Protein AF-A0A540R8M1-F1 (afdb_monomer_lite)

pLDDT: mean 82.24, std 16.45, range [36.88, 97.88]

Foldseek 3Di:
DDPVVVVVVVVVPDLQPVDPPVVSVVLSVVLVVVVVVLVVVCVVVVVPDDPVVSCVVNVVVNCVVSVVNSPD

Secondary structure (DSSP, 8-state):
--HHHHHHHHTT--TTTTS-HHHHHHHHHHHHHHHHHHHHHHHHTTT-S-HHHHHHHHHHHHHHHHHHHH--

Radius of gyration: 13.63 Å; chains: 1; bounding box: 34×23×33 Å

Organism: NCBI:txid1686286

Structure (mmCIF, N/CA/C/O backbone):
data_AF-A0A540R8M1-F1
#
_entry.id   AF-A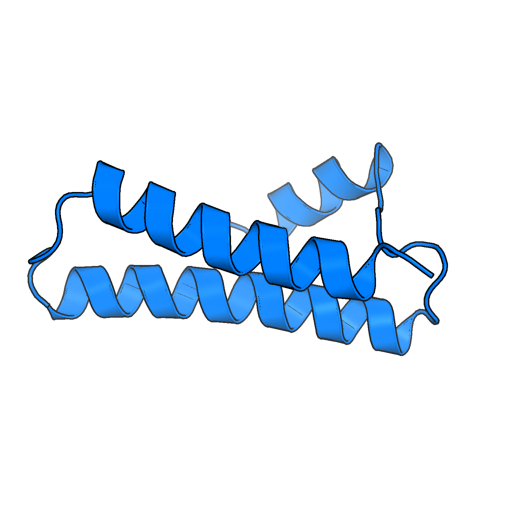0A540R8M1-F1
#
loop_
_atom_site.group_PDB
_atom_site.id
_atom_site.type_symbol
_atom_site.label_atom_id
_atom_site.label_alt_id
_atom_site.label_comp_id
_atom_site.label_asym_id
_atom_site.label_entity_id
_atom_site.label_seq_id
_atom_site.pdbx_PDB_ins_code
_atom_site.Cartn_x
_atom_site.Cartn_y
_atom_site.Cartn_z
_atom_site.occupancy
_atom_site.B_iso_or_equiv
_atom_site.auth_seq_id
_atom_site.auth_comp_id
_atom_site.auth_asym_id
_atom_site.auth_atom_id
_atom_site.pdbx_PDB_model_num
ATOM 1 N N . MET A 1 1 ? -4.804 8.067 0.623 1.00 48.16 1 MET A N 1
ATOM 2 C CA . MET A 1 1 ? -3.430 8.375 0.151 1.00 48.16 1 MET A CA 1
ATOM 3 C C . MET A 1 1 ? -3.476 8.652 -1.347 1.00 48.16 1 MET A C 1
ATOM 5 O O . MET A 1 1 ? -3.955 7.800 -2.080 1.00 48.16 1 MET A O 1
ATOM 9 N N . ASN A 1 2 ? -3.054 9.839 -1.796 1.00 36.88 2 ASN A N 1
ATOM 10 C CA . ASN A 1 2 ? -3.068 10.213 -3.218 1.00 36.88 2 ASN A CA 1
ATOM 11 C C . ASN A 1 2 ? -1.923 9.533 -3.984 1.00 36.88 2 ASN A C 1
ATOM 13 O O . ASN A 1 2 ? -0.788 9.520 -3.507 1.00 36.88 2 ASN A O 1
ATOM 17 N N . ALA A 1 3 ? -2.202 9.037 -5.193 1.00 50.53 3 ALA A N 1
ATOM 18 C CA . ALA A 1 3 ? -1.228 8.396 -6.087 1.00 50.53 3 ALA A CA 1
ATOM 19 C C . ALA A 1 3 ? 0.022 9.262 -6.370 1.00 50.53 3 ALA A C 1
ATOM 21 O O . ALA A 1 3 ? 1.103 8.733 -6.620 1.00 50.53 3 ALA A O 1
ATOM 22 N N . ALA A 1 4 ? -0.102 10.590 -6.262 1.00 43.72 4 ALA A N 1
ATOM 23 C CA . ALA A 1 4 ? 0.999 11.542 -6.405 1.00 43.72 4 ALA A CA 1
ATOM 24 C C . ALA A 1 4 ? 2.092 11.386 -5.326 1.00 43.72 4 ALA A C 1
ATOM 26 O O . ALA A 1 4 ? 3.277 11.445 -5.651 1.00 43.72 4 ALA A O 1
ATOM 27 N N . ASN A 1 5 ? 1.721 11.102 -4.071 1.00 46.06 5 ASN A N 1
ATOM 28 C CA . ASN A 1 5 ? 2.689 10.967 -2.971 1.00 46.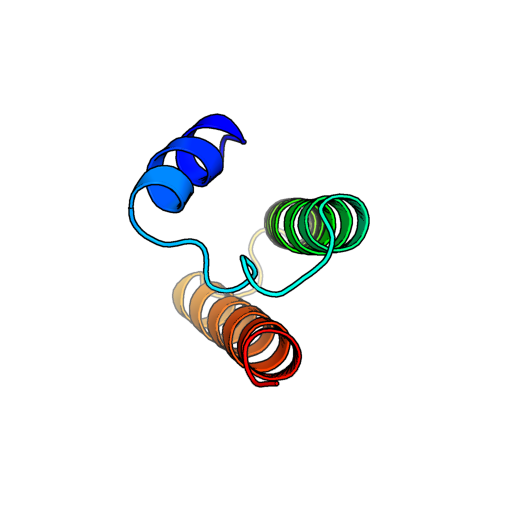06 5 ASN A CA 1
ATOM 29 C C . ASN A 1 5 ? 3.537 9.697 -3.110 1.00 46.06 5 ASN A C 1
ATOM 31 O O . ASN A 1 5 ? 4.711 9.683 -2.756 1.00 46.06 5 ASN A O 1
ATOM 35 N N . LEU A 1 6 ? 2.962 8.635 -3.681 1.00 53.56 6 LEU A N 1
ATOM 36 C CA . LEU A 1 6 ? 3.706 7.415 -3.989 1.00 53.56 6 LEU A CA 1
ATOM 37 C C . LEU A 1 6 ? 4.682 7.626 -5.151 1.00 53.56 6 LEU A C 1
ATOM 39 O O . LEU A 1 6 ? 5.742 7.011 -5.167 1.00 53.56 6 LEU A O 1
ATOM 43 N N . ARG A 1 7 ? 4.356 8.503 -6.109 1.00 51.44 7 ARG A N 1
ATOM 44 C CA . ARG A 1 7 ? 5.218 8.786 -7.264 1.00 51.44 7 ARG A CA 1
ATOM 45 C C . ARG A 1 7 ? 6.463 9.587 -6.875 1.00 51.44 7 ARG A C 1
ATOM 47 O O . ARG A 1 7 ? 7.548 9.229 -7.308 1.00 51.44 7 ARG A O 1
ATOM 54 N N . HIS A 1 8 ? 6.314 10.596 -6.016 1.00 41.22 8 HIS A N 1
ATOM 55 C CA . HIS A 1 8 ? 7.437 11.407 -5.531 1.00 41.22 8 HIS A CA 1
ATOM 56 C C . HIS A 1 8 ? 8.405 10.601 -4.643 1.00 41.22 8 HIS A C 1
ATOM 58 O O . HIS A 1 8 ? 9.615 10.677 -4.824 1.00 41.22 8 HIS A O 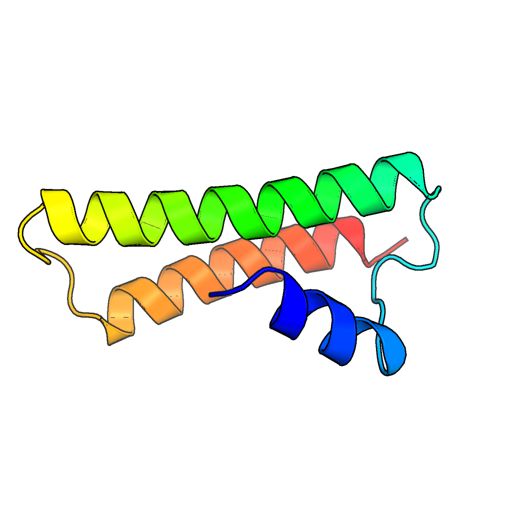1
ATOM 64 N N . ASN A 1 9 ? 7.896 9.719 -3.771 1.00 48.50 9 ASN A N 1
ATOM 65 C CA . ASN A 1 9 ? 8.754 8.841 -2.959 1.00 48.50 9 ASN A CA 1
ATOM 66 C C . ASN A 1 9 ? 9.549 7.816 -3.800 1.00 48.50 9 ASN A C 1
ATOM 68 O O . ASN A 1 9 ? 10.630 7.393 -3.394 1.00 48.50 9 ASN A O 1
ATOM 72 N N . ARG A 1 10 ? 9.048 7.432 -4.984 1.00 54.34 10 ARG A N 1
ATOM 73 C CA . ARG A 1 10 ? 9.734 6.502 -5.904 1.00 54.34 10 ARG A CA 1
ATOM 74 C C . ARG A 1 10 ? 10.927 7.111 -6.633 1.00 54.34 10 ARG A C 1
ATOM 76 O O . ARG A 1 10 ? 11.776 6.345 -7.075 1.00 54.34 10 ARG A O 1
ATOM 83 N N . GLU A 1 11 ? 10.991 8.436 -6.779 1.00 54.91 11 GLU A N 1
ATOM 84 C CA . GLU A 1 11 ? 12.122 9.106 -7.443 1.00 54.91 11 GLU A CA 1
ATOM 85 C C . GLU A 1 11 ? 13.416 8.994 -6.627 1.00 54.91 11 GLU A C 1
ATOM 87 O O . GLU A 1 11 ? 14.500 9.046 -7.197 1.00 54.91 11 GLU A O 1
ATOM 92 N N . HIS A 1 12 ? 13.314 8.786 -5.309 1.00 58.34 12 HIS A N 1
ATOM 93 C CA . HIS A 1 12 ? 14.468 8.583 -4.429 1.00 58.34 12 HIS A CA 1
ATOM 94 C C . HIS A 1 12 ? 14.744 7.112 -4.092 1.00 58.34 12 HIS A C 1
ATOM 96 O O . HIS A 1 12 ? 15.894 6.754 -3.847 1.00 58.34 12 HIS A O 1
ATOM 102 N N . PHE A 1 13 ? 13.727 6.242 -4.087 1.00 70.38 13 PHE A N 1
ATOM 103 C CA . PHE A 1 13 ? 13.908 4.814 -3.816 1.00 70.38 13 PHE A CA 1
ATOM 104 C C . PHE A 1 13 ? 12.781 3.974 -4.438 1.00 70.38 13 PHE A C 1
ATOM 106 O O . PHE A 1 13 ? 11.636 4.004 -3.984 1.00 70.38 13 PHE A O 1
ATOM 113 N N . ASN A 1 14 ? 13.105 3.194 -5.474 1.00 78.19 14 ASN A N 1
ATOM 114 C CA . ASN A 1 14 ? 12.193 2.221 -6.077 1.00 78.19 14 ASN A CA 1
ATOM 115 C C . ASN A 1 14 ? 12.706 0.793 -5.810 1.00 78.19 14 ASN A C 1
ATOM 117 O O . ASN A 1 14 ? 13.534 0.301 -6.578 1.00 78.19 14 ASN A O 1
ATOM 121 N N . PRO A 1 15 ? 12.202 0.097 -4.773 1.00 81.69 15 PRO A N 1
ATOM 122 C CA . PRO A 1 15 ? 12.657 -1.252 -4.419 1.00 81.69 15 PRO A CA 1
ATOM 123 C C . PRO A 1 15 ? 12.284 -2.321 -5.460 1.00 81.69 15 PRO A C 1
ATOM 125 O O . PRO A 1 15 ? 12.658 -3.477 -5.309 1.00 81.69 15 PRO A O 1
ATOM 128 N N . PHE A 1 16 ? 11.533 -1.949 -6.500 1.00 87.31 16 PHE A N 1
ATOM 129 C CA . PHE A 1 16 ? 11.103 -2.831 -7.582 1.00 87.31 16 PHE A CA 1
ATOM 130 C C . PHE A 1 16 ? 11.787 -2.504 -8.916 1.00 87.31 16 PHE A C 1
ATOM 132 O O . PHE A 1 16 ? 11.337 -2.970 -9.960 1.00 87.31 16 PHE A O 1
ATOM 139 N N . ALA A 1 17 ? 12.836 -1.672 -8.917 1.00 88.19 17 ALA A N 1
ATOM 140 C CA . ALA A 1 17 ? 13.505 -1.225 -10.141 1.00 88.19 17 ALA A CA 1
ATOM 141 C C . ALA A 1 17 ? 14.113 -2.372 -10.974 1.00 88.19 17 ALA A C 1
ATOM 143 O O . ALA A 1 17 ? 14.289 -2.214 -12.178 1.00 88.19 17 ALA A O 1
ATOM 144 N N . HIS A 1 18 ? 14.392 -3.522 -10.353 1.00 88.56 18 HIS A N 1
ATOM 145 C CA . HIS A 1 18 ? 14.865 -4.745 -11.013 1.00 88.56 18 HIS A CA 1
ATOM 146 C C . HIS A 1 18 ? 13.780 -5.481 -11.810 1.00 88.56 18 HIS A C 1
ATOM 148 O O . HIS A 1 18 ? 14.104 -6.375 -12.588 1.00 88.56 18 HIS A O 1
ATOM 154 N N . LEU A 1 19 ? 12.502 -5.144 -11.622 1.00 91.12 19 LEU A N 1
ATOM 155 C CA . LEU A 1 19 ? 11.400 -5.758 -12.360 1.00 91.12 19 LEU A CA 1
ATOM 156 C C . LEU A 1 19 ? 11.139 -5.037 -13.694 1.00 91.12 19 LEU A C 1
ATOM 158 O O . LEU A 1 19 ? 11.348 -3.824 -13.793 1.00 91.12 19 LEU A O 1
ATOM 162 N N . PRO A 1 20 ? 10.580 -5.725 -14.706 1.00 95.25 20 PRO A N 1
ATOM 163 C CA . PRO A 1 20 ? 10.038 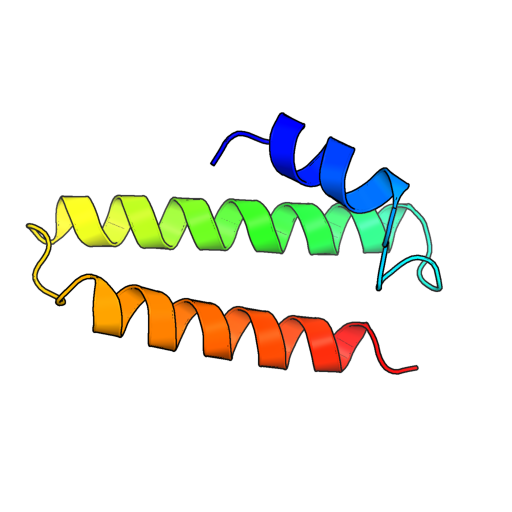-5.085 -15.901 1.00 95.25 20 PRO A CA 1
ATOM 164 C C . PRO A 1 20 ? 8.987 -4.016 -15.572 1.00 95.25 20 PRO A C 1
ATOM 166 O O . PRO A 1 20 ? 8.227 -4.140 -14.610 1.00 95.25 20 PRO A O 1
ATOM 169 N N . ALA A 1 21 ? 8.874 -2.986 -16.416 1.00 90.50 21 ALA A N 1
ATOM 170 C CA . ALA A 1 21 ? 7.966 -1.858 -16.184 1.00 90.50 21 ALA A CA 1
ATOM 171 C C . ALA A 1 21 ? 6.498 -2.281 -15.964 1.00 90.50 21 ALA A C 1
ATOM 173 O O . ALA A 1 21 ? 5.814 -1.719 -15.107 1.00 90.50 21 ALA A O 1
ATOM 174 N N . ALA A 1 22 ? 6.026 -3.296 -16.695 1.00 93.00 22 ALA A N 1
ATOM 175 C CA . ALA A 1 22 ? 4.680 -3.841 -16.530 1.00 93.00 22 ALA A CA 1
ATOM 176 C C . ALA A 1 22 ? 4.475 -4.481 -15.143 1.00 93.00 22 ALA A C 1
ATOM 178 O O . ALA A 1 22 ? 3.458 -4.236 -14.495 1.00 93.00 22 ALA A O 1
ATOM 179 N N . GLU A 1 23 ? 5.457 -5.239 -14.650 1.00 93.62 23 GLU A N 1
ATOM 180 C CA . GLU A 1 23 ? 5.413 -5.849 -13.316 1.00 93.62 23 GLU A CA 1
ATOM 181 C C . GLU A 1 23 ? 5.464 -4.780 -12.220 1.00 93.62 23 GLU A C 1
ATOM 183 O O . GLU A 1 23 ? 4.662 -4.814 -11.286 1.00 93.62 23 GLU A O 1
ATOM 188 N N . GLN A 1 24 ? 6.323 -3.766 -12.370 1.00 91.06 24 GLN A N 1
ATOM 189 C CA . GLN A 1 24 ? 6.357 -2.627 -11.449 1.00 91.06 24 GLN A CA 1
ATOM 190 C C . GLN A 1 24 ? 4.996 -1.928 -11.363 1.00 91.06 24 GLN A C 1
ATOM 192 O O . GLN A 1 24 ? 4.532 -1.610 -10.267 1.00 91.06 24 GLN A O 1
ATOM 197 N N . ALA A 1 25 ? 4.343 -1.693 -12.505 1.00 89.31 25 ALA A N 1
ATOM 198 C CA . ALA A 1 25 ? 3.021 -1.078 -12.547 1.00 89.31 25 ALA A CA 1
ATOM 199 C C . ALA A 1 25 ? 1.976 -1.920 -11.796 1.00 89.31 25 ALA A C 1
ATOM 201 O O . ALA A 1 25 ? 1.193 -1.365 -11.021 1.00 89.31 25 ALA A O 1
ATOM 202 N N . MET A 1 26 ? 2.006 -3.247 -11.957 1.00 92.69 26 MET A N 1
ATOM 203 C CA . MET A 1 26 ? 1.090 -4.160 -11.265 1.00 92.69 26 MET A CA 1
ATOM 204 C C . MET A 1 26 ? 1.310 -4.174 -9.754 1.00 92.69 26 MET A C 1
ATOM 206 O O . MET A 1 26 ? 0.345 -4.031 -8.999 1.00 92.69 26 MET A O 1
ATOM 210 N N . VAL A 1 27 ? 2.565 -4.258 -9.302 1.00 88.94 27 VAL A N 1
ATOM 211 C CA . VAL A 1 27 ? 2.906 -4.197 -7.871 1.00 88.94 27 VAL A CA 1
ATOM 212 C C . VAL A 1 27 ? 2.409 -2.886 -7.261 1.00 88.94 27 VAL A C 1
ATOM 214 O O . VAL A 1 27 ? 1.756 -2.888 -6.219 1.00 88.94 27 VAL A O 1
ATOM 217 N N . ASN A 1 28 ? 2.623 -1.757 -7.937 1.00 85.19 28 ASN A N 1
ATOM 218 C CA . ASN A 1 28 ? 2.165 -0.455 -7.444 1.00 85.19 28 ASN A CA 1
ATOM 219 C C . ASN A 1 28 ? 0.647 -0.370 -7.342 1.00 85.19 28 ASN A C 1
ATOM 221 O O . ASN A 1 28 ? 0.118 0.124 -6.344 1.00 85.19 28 ASN A O 1
ATOM 225 N N . ASN A 1 29 ? -0.049 -0.848 -8.374 1.00 88.88 29 ASN A N 1
ATOM 226 C CA . ASN A 1 29 ? -1.501 -0.849 -8.399 1.00 88.88 29 ASN A CA 1
ATOM 227 C C . ASN A 1 29 ? -2.076 -1.699 -7.259 1.00 88.88 29 ASN A C 1
ATOM 229 O O . ASN A 1 29 ? -3.015 -1.267 -6.588 1.00 88.88 29 ASN A O 1
ATOM 233 N N . PHE A 1 30 ? -1.483 -2.866 -6.999 1.00 88.56 30 PHE A N 1
ATOM 234 C CA . PHE A 1 30 ? -1.856 -3.713 -5.870 1.00 88.56 30 PHE A CA 1
ATOM 235 C C . PHE A 1 30 ? -1.688 -2.983 -4.530 1.00 88.56 30 PHE A C 1
ATOM 237 O O . PHE A 1 30 ? -2.627 -2.946 -3.734 1.00 88.56 30 PHE A O 1
ATOM 244 N N . MET A 1 31 ? -0.536 -2.346 -4.296 1.00 85.00 31 MET A N 1
ATOM 245 C CA . MET A 1 31 ? -0.254 -1.630 -3.042 1.00 85.00 31 MET A CA 1
ATOM 246 C C . MET A 1 31 ? -1.270 -0.505 -2.785 1.00 85.00 31 MET A C 1
ATOM 248 O O . MET A 1 31 ? -1.779 -0.362 -1.669 1.00 85.00 31 MET A O 1
ATOM 252 N N . VAL A 1 32 ? -1.614 0.269 -3.821 1.00 85.19 32 VAL A N 1
ATOM 253 C CA . VAL A 1 32 ? -2.613 1.350 -3.730 1.00 85.19 32 VAL A CA 1
ATOM 254 C C . VAL A 1 32 ? -4.007 0.782 -3.481 1.00 85.19 32 VAL A C 1
ATOM 256 O O . VAL A 1 32 ? -4.689 1.214 -2.550 1.00 85.19 32 VAL A O 1
ATOM 259 N N . SER A 1 33 ? -4.422 -0.191 -4.292 1.00 87.75 33 SER A N 1
ATOM 260 C CA . SER A 1 33 ? -5.772 -0.760 -4.247 1.00 87.75 33 SER A CA 1
ATOM 261 C C . SER A 1 33 ? -6.053 -1.431 -2.906 1.00 87.75 33 SER A C 1
ATOM 263 O O . SER A 1 33 ? -7.100 -1.184 -2.310 1.00 87.75 33 SER A O 1
ATOM 265 N N . SER A 1 34 ? -5.095 -2.199 -2.386 1.00 88.00 34 SER A N 1
ATOM 266 C CA . SER A 1 34 ? -5.199 -2.847 -1.076 1.00 88.00 34 SER A CA 1
ATOM 267 C C . SER A 1 34 ? -5.276 -1.825 0.059 1.00 88.00 34 SER A C 1
ATOM 269 O O . SER A 1 34 ? -6.113 -1.960 0.949 1.00 88.00 34 SER A O 1
ATOM 271 N N . SER A 1 35 ? -4.474 -0.756 0.003 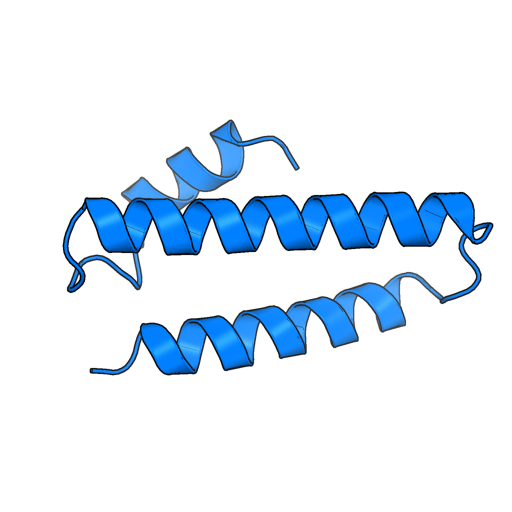1.00 86.75 35 SER A N 1
ATOM 272 C CA . SER A 1 35 ? -4.502 0.311 1.015 1.00 86.75 35 SER A CA 1
ATOM 273 C C . SER A 1 35 ? -5.846 1.047 1.041 1.00 86.75 35 SER A C 1
ATOM 275 O O . SER A 1 35 ? -6.415 1.270 2.108 1.00 86.75 35 SER A O 1
ATOM 277 N N . VAL A 1 36 ? -6.386 1.393 -0.133 1.00 89.69 36 VAL A N 1
ATOM 278 C CA . VAL A 1 36 ? -7.702 2.042 -0.254 1.00 89.69 36 VAL A CA 1
ATOM 279 C C . VAL A 1 36 ? -8.831 1.094 0.158 1.00 89.69 36 VAL A C 1
ATOM 281 O O . VAL A 1 36 ? -9.782 1.523 0.811 1.00 89.69 36 VAL A O 1
ATOM 284 N N . GLY A 1 37 ? -8.738 -0.187 -0.204 1.00 93.19 37 GLY A N 1
ATOM 285 C CA . GLY A 1 37 ? -9.706 -1.210 0.190 1.00 93.19 37 GLY A CA 1
ATOM 286 C C . GLY A 1 37 ? -9.783 -1.380 1.706 1.00 93.19 37 GLY A C 1
ATOM 287 O O . GLY A 1 37 ? -10.881 -1.381 2.262 1.00 93.19 37 GLY A O 1
ATOM 288 N N . LEU A 1 38 ? -8.628 -1.442 2.378 1.00 92.19 38 LEU A N 1
ATOM 289 C CA . LEU A 1 38 ? -8.541 -1.527 3.837 1.00 92.19 38 LEU A CA 1
ATOM 290 C C . LEU A 1 38 ? -9.161 -0.309 4.528 1.00 92.19 38 LEU A C 1
ATOM 292 O O . LEU A 1 38 ? -9.963 -0.481 5.443 1.00 92.19 38 LEU A O 1
ATOM 296 N N . ASP A 1 39 ? -8.837 0.903 4.074 1.00 91.44 39 ASP A N 1
ATOM 297 C CA . ASP A 1 39 ? -9.389 2.143 4.634 1.00 91.44 39 ASP A CA 1
ATOM 298 C C . ASP A 1 39 ? -10.917 2.206 4.483 1.00 91.44 39 ASP A C 1
ATOM 300 O O . ASP A 1 39 ? -11.644 2.397 5.460 1.00 91.44 39 ASP A O 1
ATOM 304 N N . ARG A 1 40 ? -11.431 1.937 3.275 1.00 95.19 40 ARG A N 1
ATOM 305 C CA . ARG A 1 40 ? -12.880 1.892 3.028 1.00 95.19 40 ARG A CA 1
ATOM 306 C C . ARG A 1 40 ? -13.566 0.856 3.905 1.00 95.19 40 ARG A C 1
ATOM 308 O O . ARG A 1 40 ? -14.572 1.173 4.535 1.00 95.19 40 ARG A O 1
ATOM 315 N N . HIS A 1 41 ? -13.025 -0.358 3.976 1.00 95.94 41 HIS A N 1
ATOM 316 C CA . HIS A 1 41 ? -13.622 -1.413 4.783 1.00 95.94 41 HIS A CA 1
ATOM 317 C C . HIS A 1 41 ? -13.635 -1.046 6.275 1.00 95.94 41 HIS A C 1
ATOM 319 O O . HIS A 1 41 ? -14.653 -1.209 6.956 1.00 95.94 41 HIS A O 1
ATOM 325 N N . TRP A 1 42 ? -12.549 -0.456 6.775 1.00 96.69 42 TRP A N 1
ATOM 326 C CA . TRP A 1 42 ? -12.468 0.040 8.146 1.00 96.69 42 TRP A CA 1
ATOM 327 C C . TRP A 1 42 ? -13.532 1.105 8.448 1.00 96.69 42 TRP A C 1
ATOM 329 O O . TRP A 1 42 ? -14.193 1.037 9.483 1.00 96.69 42 TRP A O 1
ATOM 339 N N . VAL A 1 43 ? -13.783 2.039 7.527 1.00 96.88 43 VAL A N 1
ATOM 340 C CA . VAL A 1 43 ? -14.870 3.021 7.672 1.00 96.88 43 VAL A CA 1
ATOM 341 C C . VAL A 1 43 ? -16.245 2.345 7.656 1.00 96.88 43 VAL A C 1
ATOM 343 O O . VAL A 1 43 ? -17.065 2.629 8.528 1.00 96.88 43 VAL A O 1
ATOM 346 N N . THR A 1 44 ? -16.498 1.421 6.722 1.00 97.88 44 THR A N 1
ATOM 347 C CA . THR A 1 44 ? -17.806 0.737 6.605 1.00 97.88 44 THR A CA 1
ATOM 348 C C . THR A 1 44 ? -18.145 -0.146 7.803 1.00 97.88 44 THR A C 1
ATOM 350 O O . THR A 1 44 ? -19.314 -0.363 8.095 1.00 97.88 44 THR A O 1
ATOM 353 N N . THR A 1 45 ? -17.131 -0.618 8.528 1.00 97.19 45 THR A N 1
ATOM 354 C CA . THR A 1 45 ? -17.296 -1.396 9.764 1.00 97.19 45 THR A CA 1
ATOM 355 C C . THR A 1 45 ? -17.436 -0.507 11.003 1.00 97.19 45 THR A C 1
ATOM 357 O O . THR A 1 45 ? -17.331 -0.992 12.126 1.00 97.19 45 THR A O 1
ATOM 360 N N . GLY A 1 46 ? -17.633 0.806 10.833 1.00 97.00 46 GLY A N 1
ATOM 361 C CA . GLY A 1 46 ? -17.742 1.745 11.949 1.00 97.00 46 GLY A CA 1
ATOM 362 C C . GLY A 1 46 ? -16.433 1.905 12.722 1.00 97.00 46 GLY A C 1
ATOM 363 O O . GLY A 1 46 ? -16.456 2.209 13.911 1.00 97.00 46 GLY A O 1
ATOM 364 N N . LYS A 1 47 ? -15.288 1.689 12.060 1.00 96.19 47 LYS A N 1
ATOM 365 C CA . LYS A 1 47 ? -13.947 1.735 12.659 1.00 96.19 47 LYS A CA 1
ATOM 366 C C . LYS A 1 47 ? -13.765 0.737 13.809 1.00 96.19 47 LYS A C 1
ATOM 368 O O . LYS A 1 47 ? -13.056 1.024 14.770 1.00 96.19 47 LYS A O 1
ATOM 373 N N . ALA A 1 48 ? -14.367 -0.450 13.689 1.00 96.12 48 ALA A N 1
ATOM 374 C CA . ALA A 1 48 ? -14.372 -1.487 14.726 1.00 96.12 48 ALA A CA 1
ATOM 375 C C . ALA A 1 48 ? -12.972 -1.892 15.234 1.00 96.12 48 ALA A C 1
ATOM 377 O O . ALA A 1 48 ? -12.816 -2.292 16.386 1.00 96.12 48 ALA A O 1
ATOM 378 N N . MET A 1 49 ? -11.940 -1.788 14.390 1.00 97.12 49 MET A N 1
ATOM 379 C CA . MET A 1 49 ? -10.552 -2.025 14.788 1.00 97.12 49 MET A CA 1
ATOM 380 C C . MET A 1 49 ? -9.865 -0.716 15.215 1.00 97.12 49 MET A C 1
ATOM 382 O O . MET A 1 49 ? -9.939 0.264 14.473 1.00 97.12 49 MET A O 1
ATOM 386 N N . PRO A 1 50 ? -9.104 -0.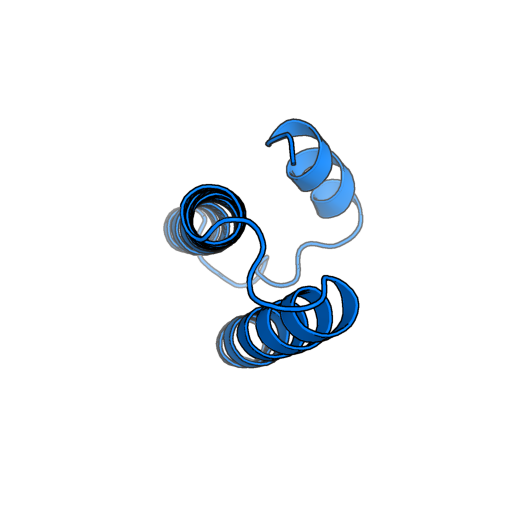685 16.327 1.00 97.50 50 PRO A N 1
ATOM 387 C CA . PRO A 1 50 ? -8.282 0.473 16.667 1.00 97.50 50 PRO A CA 1
ATOM 388 C C . PRO A 1 50 ? -7.275 0.796 15.558 1.00 97.50 50 PRO A C 1
ATOM 390 O O . PRO A 1 50 ? -6.562 -0.093 15.084 1.00 97.50 50 PRO A O 1
ATOM 393 N N . LEU A 1 51 ? -7.158 2.076 15.195 1.00 92.00 51 LEU A N 1
ATOM 394 C CA . LEU A 1 51 ? -6.264 2.529 14.124 1.00 92.00 51 LEU A CA 1
ATOM 395 C C . LEU A 1 51 ? -4.809 2.025 14.277 1.00 92.00 51 LEU A C 1
ATOM 397 O O . LEU A 1 51 ? -4.271 1.526 13.289 1.00 92.00 51 LEU A O 1
ATOM 401 N N . PRO A 1 52 ? -4.173 2.030 15.472 1.00 95.25 52 PRO A N 1
ATOM 402 C CA . PRO A 1 52 ? -2.817 1.491 15.621 1.00 95.25 52 PRO A CA 1
ATOM 403 C C . PRO A 1 52 ? -2.701 0.007 15.247 1.00 95.25 52 PRO A C 1
ATOM 405 O O . PRO A 1 52 ? -1.682 -0.426 14.708 1.00 95.25 52 PRO A O 1
ATOM 408 N N . ARG A 1 53 ? -3.751 -0.787 15.501 1.00 95.62 53 ARG A N 1
ATOM 409 C CA . ARG A 1 53 ? -3.777 -2.210 15.143 1.00 95.62 53 ARG A CA 1
ATOM 410 C C . ARG A 1 53 ? -3.944 -2.397 13.639 1.00 95.62 53 ARG A C 1
ATOM 412 O O . ARG A 1 53 ? -3.240 -3.236 13.079 1.00 95.62 53 ARG A O 1
ATOM 419 N N . LEU A 1 54 ? -4.810 -1.604 13.005 1.00 94.00 54 LEU A N 1
ATOM 420 C CA . LEU A 1 54 ? -4.988 -1.608 11.553 1.00 94.00 54 LEU A CA 1
ATOM 421 C C . LEU A 1 54 ? -3.674 -1.265 10.846 1.00 94.00 54 LEU A C 1
ATOM 423 O O . LEU A 1 54 ? -3.239 -2.031 9.993 1.00 94.00 54 LEU A O 1
ATOM 427 N N . LEU A 1 55 ? -3.009 -0.185 11.269 1.00 89.56 55 LEU A N 1
ATOM 428 C CA . LEU A 1 55 ? -1.724 0.247 10.713 1.00 89.56 55 LEU A CA 1
ATOM 429 C C . LEU A 1 55 ? -0.631 -0.809 10.895 1.00 89.56 55 LEU A C 1
ATOM 431 O O . LEU A 1 55 ? 0.132 -1.068 9.967 1.00 89.56 55 LEU A O 1
ATOM 435 N N . LYS A 1 56 ? -0.571 -1.457 12.068 1.00 91.69 56 LYS A N 1
ATOM 436 C CA . LYS A 1 56 ? 0.376 -2.552 12.314 1.00 91.69 56 LYS A CA 1
ATOM 437 C C . LYS A 1 56 ? 0.131 -3.728 11.367 1.00 91.69 56 LYS A C 1
ATOM 439 O O . LYS A 1 56 ? 1.078 -4.222 10.768 1.00 91.69 56 LYS A O 1
ATOM 444 N N . LEU A 1 57 ? -1.121 -4.166 11.218 1.00 93.06 57 LEU A N 1
ATOM 445 C CA . LEU A 1 57 ? -1.472 -5.292 10.347 1.00 93.06 57 LEU A CA 1
ATOM 446 C C . LEU A 1 57 ? -1.229 -4.974 8.869 1.00 93.06 57 LEU A C 1
ATOM 448 O O . LEU A 1 57 ? -0.613 -5.774 8.168 1.00 93.06 57 LEU A O 1
ATOM 452 N N . SER A 1 58 ? -1.666 -3.804 8.400 1.00 90.00 58 SER A N 1
ATOM 453 C CA . SER A 1 58 ? -1.434 -3.382 7.019 1.00 90.00 58 SER A CA 1
ATOM 454 C C . SER A 1 58 ? 0.055 -3.210 6.739 1.00 90.00 58 SER A C 1
ATOM 456 O O . SER A 1 58 ? 0.521 -3.639 5.692 1.00 90.00 58 SER A O 1
ATOM 458 N N . GLY A 1 59 ? 0.814 -2.648 7.685 1.00 87.19 59 GLY A N 1
ATOM 459 C CA . GLY A 1 59 ? 2.267 -2.526 7.592 1.00 87.19 59 GLY A CA 1
ATOM 460 C C . GLY A 1 59 ? 2.944 -3.884 7.425 1.00 87.19 59 GLY A C 1
ATOM 461 O O . GLY A 1 59 ? 3.704 -4.056 6.482 1.00 87.19 59 GLY A O 1
ATOM 462 N N . GLN A 1 60 ? 2.593 -4.871 8.257 1.00 89.69 60 GLN A N 1
ATOM 463 C CA . GLN A 1 60 ? 3.124 -6.235 8.150 1.00 89.69 60 GLN A CA 1
ATOM 464 C C . GLN A 1 60 ? 2.793 -6.881 6.797 1.00 89.69 60 GLN A C 1
ATOM 466 O O . GLN A 1 60 ? 3.677 -7.427 6.144 1.00 89.69 60 GLN A O 1
ATOM 471 N N . LEU A 1 61 ? 1.540 -6.800 6.340 1.00 87.31 61 LEU A N 1
ATOM 472 C CA . LEU A 1 61 ? 1.133 -7.364 5.046 1.00 87.31 61 LEU A CA 1
ATOM 473 C C . LEU A 1 61 ? 1.888 -6.721 3.874 1.00 87.31 61 LEU A C 1
ATOM 475 O O . LEU A 1 61 ? 2.364 -7.427 2.983 1.00 87.31 61 LEU A O 1
ATOM 479 N N . LEU A 1 62 ? 2.018 -5.392 3.894 1.00 84.56 62 LEU A N 1
ATOM 480 C CA . LEU A 1 62 ? 2.739 -4.638 2.872 1.00 84.56 62 LEU A CA 1
ATOM 481 C C . LEU A 1 62 ? 4.239 -4.945 2.909 1.00 84.56 62 LEU A C 1
ATOM 483 O O . LEU A 1 62 ? 4.824 -5.165 1.856 1.00 84.56 62 LEU A O 1
ATOM 487 N N . GLU A 1 63 ? 4.858 -4.995 4.088 1.00 84.25 63 GLU A N 1
ATOM 488 C CA . GLU A 1 63 ? 6.288 -5.267 4.253 1.00 84.25 63 GLU A CA 1
ATOM 489 C C . GLU A 1 63 ? 6.646 -6.687 3.812 1.00 84.25 63 GLU A C 1
ATOM 491 O O . GLU A 1 63 ? 7.564 -6.863 3.013 1.00 84.25 63 GLU A O 1
ATOM 496 N N . HIS A 1 64 ? 5.898 -7.699 4.259 1.00 85.94 64 HIS A N 1
ATOM 497 C CA . HIS A 1 64 ? 6.152 -9.086 3.869 1.00 85.94 64 HIS A CA 1
ATOM 498 C C . HIS A 1 64 ? 5.924 -9.309 2.369 1.00 85.94 64 HIS A C 1
ATOM 500 O O . HIS A 1 64 ? 6.755 -9.942 1.715 1.00 85.94 64 HIS A O 1
ATOM 506 N N . GLY A 1 65 ? 4.843 -8.756 1.808 1.00 83.25 65 GLY A N 1
ATOM 507 C CA . GLY A 1 65 ? 4.566 -8.842 0.374 1.00 83.25 65 GLY A CA 1
ATOM 508 C C . GLY A 1 65 ? 5.610 -8.105 -0.470 1.00 83.25 65 GLY A C 1
ATOM 509 O O . GLY A 1 65 ? 6.148 -8.668 -1.422 1.00 83.25 65 GLY A O 1
ATOM 510 N N . ALA A 1 66 ? 5.952 -6.869 -0.096 1.00 80.94 66 ALA A N 1
ATOM 511 C CA . ALA A 1 66 ? 6.967 -6.083 -0.792 1.00 80.94 66 ALA A CA 1
ATOM 512 C C . ALA A 1 66 ? 8.349 -6.737 -0.698 1.00 80.94 66 ALA A C 1
ATOM 514 O O . ALA A 1 66 ? 9.032 -6.827 -1.712 1.00 80.94 66 ALA A O 1
ATOM 515 N N . ALA A 1 67 ? 8.752 -7.240 0.472 1.00 83.12 67 ALA A N 1
ATOM 516 C CA . ALA A 1 67 ? 10.038 -7.908 0.652 1.00 83.12 67 ALA A CA 1
ATOM 517 C C . ALA A 1 67 ? 10.164 -9.178 -0.203 1.00 83.12 67 ALA A C 1
ATOM 519 O O . ALA A 1 67 ? 11.234 -9.423 -0.759 1.00 83.12 67 ALA A O 1
ATOM 520 N N . ALA A 1 68 ? 9.084 -9.954 -0.341 1.00 86.44 68 ALA A N 1
ATOM 521 C CA . ALA A 1 68 ? 9.065 -11.157 -1.176 1.00 86.44 68 ALA A CA 1
ATOM 522 C C . ALA A 1 68 ? 9.279 -10.855 -2.669 1.00 86.44 68 ALA A C 1
ATOM 524 O O . ALA A 1 68 ? 9.819 -11.684 -3.393 1.00 86.44 68 ALA A O 1
ATOM 525 N N . VAL A 1 69 ? 8.873 -9.670 -3.128 1.00 85.12 69 VAL A N 1
ATOM 526 C CA . VAL A 1 69 ? 9.013 -9.237 -4.527 1.00 85.12 69 VAL A CA 1
ATOM 527 C C . VAL A 1 69 ? 10.302 -8.431 -4.752 1.00 85.12 69 VAL A C 1
ATOM 529 O O . VAL A 1 69 ? 10.905 -8.495 -5.825 1.00 85.12 69 VAL A O 1
ATOM 532 N N . ALA A 1 70 ? 10.740 -7.678 -3.740 1.00 81.06 70 ALA A N 1
ATOM 533 C CA . ALA A 1 70 ? 11.934 -6.838 -3.780 1.00 81.06 70 ALA A CA 1
ATOM 534 C C . ALA A 1 70 ? 13.239 -7.647 -3.747 1.00 81.06 70 ALA A C 1
ATOM 536 O O . ALA A 1 70 ? 14.233 -7.228 -4.331 1.00 81.06 70 ALA A O 1
ATOM 537 N N . ARG A 1 71 ? 13.251 -8.803 -3.074 1.00 71.50 71 ARG A N 1
ATOM 538 C CA . ARG A 1 71 ? 14.409 -9.703 -3.044 1.00 71.50 71 ARG A CA 1
ATOM 539 C C . ARG A 1 71 ? 14.365 -10.625 -4.268 1.00 71.50 71 ARG A C 1
ATOM 541 O O . ARG A 1 71 ? 13.584 -11.572 -4.290 1.00 71.50 71 ARG A O 1
ATOM 548 N N . ARG A 1 72 ? 15.197 -10.345 -5.271 1.00 56.84 72 ARG A N 1
ATOM 549 C CA . ARG A 1 72 ? 15.673 -11.335 -6.246 1.00 56.84 72 ARG A CA 1
ATOM 550 C C . ARG A 1 72 ? 17.179 -11.466 -6.114 1.00 56.84 72 ARG A C 1
ATOM 552 O O . ARG A 1 72 ? 17.824 -10.411 -5.938 1.00 56.84 72 ARG A O 1
#

Sequence (72 aa):
MNAANLRHNREHFNPFAHLPAAEQAMVNNFMVSSSVGLDRHWVTTGKAMPLPRLLKLSGQLLEHGAAAVARR